Protein AF-A0A8J6U4Y0-F1 (afdb_monomer)

Foldseek 3Di:
DDDDDPDPDDDVPDPVVVVVVVVVVVVVVVVVVAPPLQPPPDPCSVVLVCLQPPDPFDKDFDDDDPAPATEIETQADVQQDQKDWDDDVGIYIYGHQRHVVHDSRSNVSNVVRRD

Solvent-accessible surface area (backbone atoms only — not comparable to full-atom values): 6985 Å² total; per-residue (Å²): 135,84,81,82,77,87,65,92,64,68,55,88,92,32,74,67,39,52,60,48,50,52,54,48,51,53,48,52,53,49,55,73,71,44,77,66,70,70,52,70,93,48,98,58,31,70,57,54,51,39,39,54,76,71,46,76,88,43,72,46,83,44,93,59,96,87,52,96,48,60,36,34,36,26,23,57,38,88,88,23,35,48,54,51,72,48,88,53,101,70,54,37,36,34,30,24,63,46,33,70,77,70,66,91,51,59,48,64,51,48,58,62,42,69,109

Mean predicted aligned error: 8.19 Å

Secondary structure (DSSP, 8-state):
-PPPP--SSPPTT-HHHHHHHHHHHHHHHHHHHSPSSTTTT-TTHHHHHHHHHT-SS-EEEE--TT-SS-EEEESS-GGG-SEEEE-SSS-EEEEESS-SSPPSSHHHHHHHHT-

pLDDT: mean 88.08, std 10.64, range [40.81, 97.75]

Sequence (115 aa):
MAKRSKRNTPKPDSNRAQRIAERRAEQEQLAAATTARTYAGLGYECDLVALREFVPSATAPLPVRDGSRPVTLATVLPGAVAALVREQEEPTGFVGMQTQPQPSDPASALAAAVQ

Radius of gyration: 23.08 Å; Cα contacts (8 Å, |Δi|>4): 136; chains: 1; bounding box: 40×27×81 Å

Structure (mmCIF, N/CA/C/O backbone):
data_AF-A0A8J6U4Y0-F1
#
_entry.id   AF-A0A8J6U4Y0-F1
#
loop_
_atom_site.group_PDB
_atom_site.id
_atom_site.type_symbol
_atom_site.label_atom_id
_atom_site.label_alt_id
_atom_site.label_comp_id
_atom_site.label_asym_id
_atom_site.label_entity_id
_atom_site.label_seq_id
_atom_site.pdbx_PDB_ins_code
_atom_site.Cartn_x
_atom_site.Cartn_y
_atom_site.Cartn_z
_atom_site.occupancy
_atom_site.B_iso_or_equiv
_atom_site.auth_seq_id
_atom_site.auth_comp_id
_atom_site.auth_asym_id
_atom_site.auth_atom_id
_atom_site.pdbx_PDB_model_num
ATOM 1 N N . MET A 1 1 ? 20.364 9.330 -59.337 1.00 40.81 1 MET A N 1
ATOM 2 C CA . MET A 1 1 ? 19.793 9.801 -58.052 1.00 40.81 1 MET A CA 1
ATOM 3 C C . MET A 1 1 ? 19.189 8.614 -57.308 1.00 40.81 1 MET A C 1
ATOM 5 O O . MET A 1 1 ? 18.315 7.956 -57.859 1.00 40.81 1 MET A O 1
ATOM 9 N N . ALA A 1 2 ? 19.690 8.266 -56.118 1.00 53.88 2 ALA A N 1
ATOM 10 C CA . ALA A 1 2 ? 19.242 7.073 -55.390 1.00 53.88 2 ALA A CA 1
ATOM 11 C C . ALA A 1 2 ? 17.894 7.315 -54.678 1.00 53.88 2 ALA A C 1
ATOM 13 O O . ALA A 1 2 ? 17.737 8.293 -53.947 1.00 53.88 2 ALA A O 1
ATOM 14 N N . LYS A 1 3 ? 16.916 6.422 -54.894 1.00 56.50 3 LYS A N 1
ATOM 15 C CA . LYS A 1 3 ? 15.569 6.489 -54.298 1.00 56.50 3 LYS A CA 1
ATOM 16 C C . LYS A 1 3 ? 15.649 6.383 -52.766 1.00 56.50 3 LYS A C 1
ATOM 18 O O . LYS A 1 3 ? 16.178 5.409 -52.233 1.00 56.50 3 LYS A O 1
ATOM 23 N N . ARG A 1 4 ? 15.090 7.368 -52.051 1.00 60.56 4 ARG A N 1
ATOM 24 C CA . ARG A 1 4 ? 14.988 7.380 -50.580 1.00 60.56 4 ARG A CA 1
ATOM 25 C C . ARG A 1 4 ? 14.132 6.191 -50.120 1.00 60.56 4 ARG A C 1
ATOM 27 O O . ARG A 1 4 ? 12.960 6.088 -50.470 1.00 60.56 4 ARG A O 1
ATOM 34 N N . SER A 1 5 ? 14.734 5.278 -49.360 1.00 65.62 5 SER A N 1
ATOM 35 C CA . SER A 1 5 ? 14.067 4.091 -48.810 1.00 65.62 5 SER A CA 1
ATOM 36 C C . SER A 1 5 ? 12.918 4.494 -47.873 1.00 65.62 5 SER A C 1
ATOM 38 O O . SER A 1 5 ? 13.157 5.167 -46.873 1.00 65.62 5 SER A O 1
ATOM 40 N N . LYS A 1 6 ? 11.694 4.028 -48.166 1.00 62.59 6 LYS A N 1
ATOM 41 C CA . LYS A 1 6 ? 10.465 4.192 -47.354 1.00 62.59 6 LYS A CA 1
ATOM 42 C C . LYS A 1 6 ? 10.398 3.263 -46.126 1.00 62.59 6 LYS A C 1
ATOM 44 O O . LYS A 1 6 ? 9.326 3.033 -45.576 1.00 62.59 6 LYS A O 1
ATOM 49 N N . ARG A 1 7 ? 11.515 2.670 -45.704 1.00 69.38 7 ARG A N 1
ATOM 50 C CA . ARG A 1 7 ? 11.533 1.748 -44.561 1.00 69.38 7 ARG A CA 1
ATOM 51 C C . ARG A 1 7 ? 11.465 2.550 -43.254 1.00 69.38 7 ARG A C 1
ATOM 53 O O . ARG A 1 7 ? 12.336 3.380 -43.012 1.00 69.38 7 ARG A O 1
ATOM 60 N N . ASN A 1 8 ? 10.447 2.301 -42.425 1.00 70.69 8 ASN A N 1
ATOM 61 C CA . ASN A 1 8 ? 10.299 2.933 -41.102 1.00 70.69 8 ASN A CA 1
ATOM 62 C C . ASN A 1 8 ? 11.243 2.325 -40.039 1.00 70.69 8 ASN A C 1
ATOM 64 O O . ASN A 1 8 ? 11.283 2.777 -38.898 1.00 70.69 8 ASN A O 1
ATOM 68 N N . THR A 1 9 ? 12.028 1.306 -40.400 1.00 76.44 9 THR A N 1
ATOM 69 C CA . THR A 1 9 ? 13.026 0.708 -39.511 1.00 76.44 9 THR A CA 1
ATOM 70 C C . THR A 1 9 ? 14.408 1.334 -39.729 1.00 76.44 9 THR A C 1
ATOM 72 O O . THR A 1 9 ? 14.786 1.610 -40.875 1.00 76.44 9 THR A O 1
ATOM 75 N N . PRO A 1 10 ? 15.174 1.595 -38.649 1.00 78.88 10 PRO A N 1
ATOM 76 C CA . PRO A 1 10 ? 16.547 2.059 -38.777 1.00 78.88 10 PRO A CA 1
ATOM 77 C C . PRO A 1 10 ? 17.384 1.021 -39.526 1.00 78.88 10 PRO A C 1
ATOM 79 O O . PRO A 1 10 ? 17.153 -0.181 -39.404 1.00 78.88 10 PRO A O 1
ATOM 82 N N . LYS A 1 11 ? 18.371 1.484 -40.298 1.00 81.25 11 LYS A N 1
ATOM 83 C CA . LYS A 1 11 ? 19.351 0.566 -40.885 1.00 81.25 11 LYS A CA 1
ATOM 84 C C . LYS A 1 11 ? 20.137 -0.114 -39.751 1.00 81.25 11 LYS A C 1
ATOM 86 O O . LYS A 1 11 ? 20.469 0.595 -38.789 1.00 81.25 11 LYS A O 1
ATOM 91 N N . PRO A 1 12 ? 20.437 -1.422 -39.866 1.00 75.44 12 PRO A N 1
ATOM 92 C CA . PRO A 1 12 ? 21.398 -2.062 -38.974 1.00 75.44 12 PRO A CA 1
ATOM 93 C C . PRO A 1 12 ? 22.702 -1.249 -39.012 1.00 75.44 12 PRO A C 1
ATOM 95 O O . PRO A 1 12 ? 23.072 -0.737 -40.069 1.00 75.44 12 PRO A O 1
ATOM 98 N N . ASP A 1 13 ? 23.276 -1.000 -37.836 1.00 78.56 13 ASP A N 1
ATOM 99 C CA . ASP A 1 13 ? 24.502 -0.208 -37.611 1.00 78.56 13 ASP A CA 1
ATOM 100 C C . ASP A 1 13 ? 24.412 1.310 -37.853 1.00 78.56 13 ASP A C 1
ATOM 102 O O . ASP A 1 13 ? 25.419 2.008 -37.941 1.00 78.56 13 ASP A O 1
ATOM 106 N N . SER A 1 14 ? 23.202 1.874 -37.923 1.00 84.94 14 SER A N 1
ATOM 107 C CA . SER A 1 14 ? 23.031 3.335 -37.923 1.00 84.94 14 SER A CA 1
ATOM 108 C C . SER A 1 14 ? 23.070 3.933 -36.509 1.00 84.94 14 SER A C 1
ATOM 110 O O . SER A 1 14 ? 22.592 3.316 -35.560 1.00 84.94 14 SER A O 1
ATOM 112 N N . ASN A 1 15 ? 23.488 5.200 -36.374 1.00 87.19 15 ASN A N 1
ATOM 113 C CA . ASN A 1 15 ? 23.418 5.953 -35.104 1.00 87.19 15 ASN A CA 1
ATOM 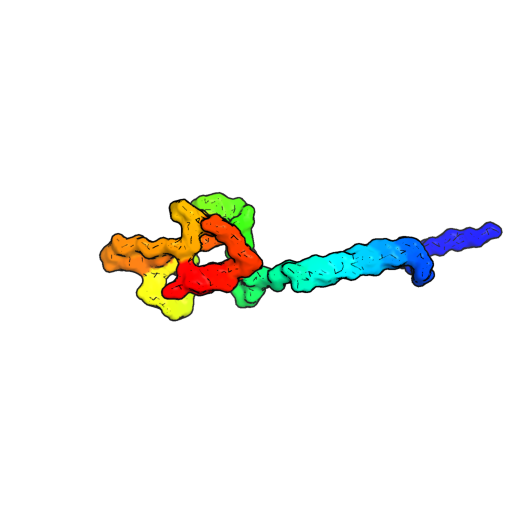114 C C . ASN A 1 15 ? 22.013 5.928 -34.469 1.00 87.19 15 ASN A C 1
ATOM 116 O O . ASN A 1 15 ? 21.859 5.978 -33.252 1.00 87.19 15 ASN A O 1
ATOM 120 N N . ARG A 1 16 ? 20.956 5.842 -35.291 1.00 84.38 16 ARG A N 1
ATOM 121 C CA . ARG A 1 16 ? 19.575 5.699 -34.806 1.00 84.38 16 ARG A CA 1
ATOM 122 C C . ARG A 1 16 ? 19.329 4.326 -34.173 1.00 84.38 16 ARG A C 1
ATOM 124 O O . ARG A 1 16 ? 18.589 4.269 -33.199 1.00 84.38 16 ARG A O 1
ATOM 131 N N . ALA A 1 17 ? 19.905 3.253 -34.715 1.00 88.38 17 ALA A N 1
ATOM 132 C CA . ALA A 1 17 ? 19.812 1.916 -34.132 1.00 88.38 17 ALA A CA 1
ATOM 133 C C . ALA A 1 17 ? 20.551 1.849 -32.786 1.00 88.38 17 ALA A C 1
ATOM 135 O O . ALA A 1 17 ? 19.974 1.371 -31.815 1.00 88.38 17 ALA A O 1
ATOM 136 N N . GLN A 1 18 ? 21.755 2.426 -32.710 1.00 88.31 18 GLN A N 1
ATOM 137 C CA . GLN A 1 18 ? 22.545 2.506 -31.472 1.00 88.31 18 GLN A CA 1
ATOM 138 C C . GLN A 1 18 ? 21.785 3.246 -30.361 1.00 88.31 18 GLN A C 1
ATOM 140 O O . GLN A 1 18 ? 21.528 2.671 -29.312 1.00 88.31 18 GLN A O 1
ATOM 145 N N . ARG A 1 19 ? 21.257 4.446 -30.639 1.00 88.94 19 ARG A N 1
ATOM 146 C CA . ARG A 1 19 ? 20.452 5.225 -29.671 1.00 88.94 19 ARG A CA 1
ATOM 147 C C . ARG A 1 19 ? 19.135 4.570 -29.242 1.00 88.94 19 ARG A C 1
ATOM 149 O O . ARG A 1 19 ? 18.503 5.013 -28.283 1.00 88.94 19 ARG A O 1
ATOM 156 N N . ILE A 1 20 ? 18.615 3.622 -30.022 1.00 88.75 20 ILE A N 1
ATOM 157 C CA . ILE A 1 20 ? 17.430 2.840 -29.640 1.00 88.75 20 ILE A CA 1
ATOM 158 C C . ILE A 1 20 ? 17.855 1.676 -28.744 1.00 88.75 20 ILE A C 1
ATOM 160 O O . ILE A 1 20 ? 17.170 1.411 -27.763 1.00 88.75 20 ILE A O 1
ATOM 164 N N . ALA A 1 21 ? 18.974 1.019 -29.058 1.00 89.44 21 ALA A N 1
ATOM 165 C CA . ALA A 1 21 ? 19.537 -0.045 -28.236 1.00 89.44 21 ALA A CA 1
ATOM 166 C C . ALA A 1 21 ? 19.973 0.471 -26.858 1.00 89.44 21 ALA A C 1
ATOM 168 O O . ALA A 1 21 ? 19.618 -0.142 -25.861 1.00 89.44 21 ALA A O 1
ATOM 169 N N . GLU A 1 22 ? 20.640 1.627 -26.795 1.00 93.12 22 GLU A N 1
ATOM 170 C CA . GLU A 1 22 ? 21.016 2.296 -25.539 1.00 93.12 22 GLU A CA 1
ATOM 171 C C . GLU A 1 22 ? 19.786 2.600 -24.680 1.00 93.12 22 GLU A C 1
ATOM 173 O O . GLU A 1 22 ? 19.704 2.132 -23.552 1.00 93.12 22 GLU A O 1
ATOM 178 N N . ARG A 1 23 ? 18.765 3.269 -25.238 1.00 92.31 23 ARG A N 1
ATOM 179 C CA . ARG A 1 23 ? 17.510 3.531 -24.508 1.00 92.31 23 ARG A CA 1
ATOM 180 C C . ARG A 1 23 ? 16.807 2.262 -24.045 1.00 92.31 23 ARG A C 1
ATOM 182 O O . ARG A 1 23 ? 16.189 2.260 -22.988 1.00 92.31 23 ARG A O 1
ATOM 189 N N . ARG A 1 24 ? 16.847 1.196 -24.845 1.00 89.69 24 ARG A N 1
ATOM 190 C CA . ARG A 1 24 ? 16.256 -0.087 -24.464 1.00 89.69 24 ARG A CA 1
ATOM 191 C C . ARG A 1 24 ? 17.042 -0.733 -23.324 1.00 89.69 24 ARG A C 1
ATOM 193 O O . ARG A 1 24 ? 16.421 -1.216 -22.390 1.00 89.69 24 ARG A O 1
ATOM 200 N N . ALA A 1 25 ? 18.372 -0.695 -23.374 1.00 90.25 25 ALA A N 1
ATOM 201 C CA . ALA A 1 25 ? 19.231 -1.194 -22.307 1.00 90.25 25 ALA A CA 1
ATOM 202 C C . ALA A 1 25 ? 19.041 -0.392 -21.010 1.00 90.25 25 ALA A C 1
ATOM 204 O O . ALA A 1 25 ? 18.920 -0.987 -19.947 1.00 90.25 25 ALA A O 1
ATOM 205 N N . GLU A 1 26 ? 18.929 0.936 -21.093 1.00 89.19 26 GLU A N 1
ATOM 206 C CA . GLU A 1 26 ? 18.568 1.794 -19.956 1.00 89.19 26 GLU A CA 1
ATOM 207 C C . GLU A 1 26 ? 17.192 1.419 -19.389 1.00 89.19 26 GLU A C 1
ATOM 209 O O . GLU A 1 26 ? 17.046 1.265 -18.180 1.00 89.19 26 GLU A O 1
ATOM 214 N N . GLN A 1 27 ? 16.184 1.207 -20.243 1.00 85.94 27 GLN A N 1
ATOM 215 C CA . GLN A 1 27 ? 14.858 0.755 -19.806 1.00 85.94 27 GLN A CA 1
ATOM 216 C C . GLN A 1 27 ? 14.889 -0.631 -19.154 1.00 85.94 27 GLN A C 1
ATOM 218 O O . GLN A 1 27 ? 14.218 -0.834 -18.148 1.00 85.94 27 GLN A O 1
ATOM 223 N N . GLU A 1 28 ? 15.656 -1.576 -19.697 1.00 85.00 28 GLU A N 1
ATOM 224 C CA . GLU A 1 28 ? 15.812 -2.923 -19.138 1.00 85.00 28 GLU A CA 1
ATOM 225 C C . GLU A 1 28 ? 16.544 -2.883 -17.787 1.00 85.00 28 GLU A C 1
ATOM 227 O O . GLU A 1 28 ? 16.123 -3.553 -16.845 1.00 85.00 28 GLU A O 1
ATOM 232 N N . GLN A 1 29 ? 17.571 -2.037 -17.645 1.00 82.44 29 GLN A N 1
ATOM 233 C CA . GLN A 1 29 ? 18.256 -1.803 -16.369 1.00 82.44 29 GLN A CA 1
ATOM 234 C C . GLN A 1 29 ? 17.323 -1.175 -15.327 1.00 82.44 29 GLN A C 1
ATOM 236 O O . GLN A 1 29 ? 17.284 -1.630 -14.185 1.00 82.44 29 GLN A O 1
ATOM 241 N N . LEU A 1 30 ? 16.530 -0.172 -15.714 1.00 78.62 30 LEU A N 1
ATOM 242 C CA . LEU A 1 30 ? 15.540 0.450 -14.831 1.00 78.62 30 LEU A CA 1
ATOM 243 C C . LEU A 1 30 ? 14.438 -0.537 -14.432 1.00 78.62 30 LEU A C 1
ATOM 245 O O . LEU A 1 30 ? 14.065 -0.592 -13.264 1.00 78.62 30 LEU A O 1
ATOM 249 N N . ALA A 1 31 ? 13.945 -1.350 -15.367 1.00 75.06 31 ALA A N 1
ATOM 250 C CA . ALA A 1 31 ? 12.942 -2.372 -15.083 1.00 75.06 31 ALA A CA 1
ATOM 251 C C . ALA A 1 31 ? 13.471 -3.448 -14.122 1.00 75.06 31 ALA A C 1
ATOM 253 O O . ALA A 1 31 ? 12.730 -3.892 -13.254 1.00 75.06 31 ALA A O 1
ATOM 254 N N . ALA A 1 32 ? 14.747 -3.827 -14.234 1.00 72.62 32 ALA A N 1
ATOM 255 C CA . ALA A 1 32 ? 15.389 -4.749 -13.298 1.00 72.62 32 ALA A CA 1
ATOM 256 C C . ALA A 1 32 ? 15.606 -4.134 -11.901 1.00 72.62 32 ALA A C 1
ATOM 258 O O . ALA A 1 32 ? 15.638 -4.865 -10.913 1.00 72.62 32 ALA A O 1
ATOM 259 N N . ALA A 1 33 ? 15.753 -2.808 -11.813 1.00 68.94 33 ALA A N 1
ATOM 260 C CA . ALA A 1 33 ? 15.926 -2.082 -10.554 1.00 68.94 33 ALA A CA 1
ATOM 261 C C . ALA A 1 33 ? 14.601 -1.686 -9.873 1.00 68.94 33 ALA A C 1
ATOM 263 O O . ALA A 1 33 ? 14.596 -1.366 -8.685 1.00 68.94 33 ALA A O 1
ATOM 264 N N . THR A 1 34 ? 13.485 -1.680 -10.606 1.00 63.75 34 THR A N 1
ATOM 265 C CA . THR A 1 34 ? 12.167 -1.319 -10.071 1.00 63.75 34 THR A CA 1
ATOM 266 C C . THR A 1 34 ? 11.480 -2.576 -9.544 1.00 63.75 34 THR A C 1
ATOM 268 O O . THR A 1 34 ? 11.429 -3.586 -10.243 1.00 63.75 34 THR A O 1
ATOM 271 N N . THR A 1 35 ? 10.931 -2.528 -8.326 1.00 62.53 35 THR A N 1
ATOM 272 C CA . THR A 1 35 ? 10.120 -3.621 -7.769 1.00 62.53 35 THR A CA 1
ATOM 273 C C . THR A 1 35 ? 9.068 -4.048 -8.793 1.00 62.53 35 THR A C 1
ATOM 275 O O . THR A 1 35 ? 8.397 -3.199 -9.390 1.00 62.53 35 THR A O 1
ATOM 278 N N . ALA A 1 36 ? 8.943 -5.362 -9.013 1.00 72.69 36 ALA A N 1
ATOM 279 C CA . ALA A 1 36 ? 7.898 -5.941 -9.851 1.00 72.69 36 ALA A CA 1
ATOM 280 C C . ALA A 1 36 ? 6.527 -5.345 -9.489 1.00 72.69 36 ALA A C 1
ATOM 282 O O . ALA A 1 36 ? 6.332 -4.884 -8.365 1.00 72.69 36 ALA A O 1
ATOM 283 N N . ARG A 1 37 ? 5.587 -5.354 -10.445 1.00 85.94 37 ARG A N 1
ATOM 284 C CA . ARG A 1 37 ? 4.207 -4.858 -10.293 1.00 85.94 37 ARG A CA 1
ATOM 285 C C . ARG A 1 37 ? 3.690 -5.103 -8.863 1.00 85.94 37 ARG A C 1
ATOM 287 O O . ARG A 1 37 ? 3.425 -6.242 -8.497 1.00 85.94 37 ARG A O 1
ATOM 294 N N . THR A 1 38 ? 3.619 -4.035 -8.061 1.00 86.94 38 THR A N 1
ATOM 295 C CA . THR A 1 38 ? 3.703 -4.107 -6.588 1.00 86.94 38 THR A CA 1
ATOM 296 C C . THR A 1 38 ? 2.684 -5.051 -5.965 1.00 86.94 38 THR A C 1
ATOM 298 O O . THR A 1 38 ? 3.037 -5.873 -5.132 1.00 86.94 38 THR A O 1
ATOM 301 N N . TYR A 1 39 ? 1.429 -4.976 -6.406 1.00 91.69 39 TYR A N 1
ATOM 302 C CA . TYR A 1 39 ? 0.327 -5.788 -5.882 1.00 91.69 39 TYR A CA 1
ATOM 303 C C . TYR A 1 39 ? -0.083 -6.918 -6.838 1.00 91.69 39 TYR A C 1
ATOM 305 O O . TYR A 1 39 ? -1.237 -7.349 -6.833 1.00 91.69 39 TYR A O 1
ATOM 313 N N . ALA A 1 40 ? 0.841 -7.385 -7.685 1.00 91.06 40 ALA A N 1
ATOM 314 C CA . ALA A 1 40 ? 0.555 -8.417 -8.673 1.00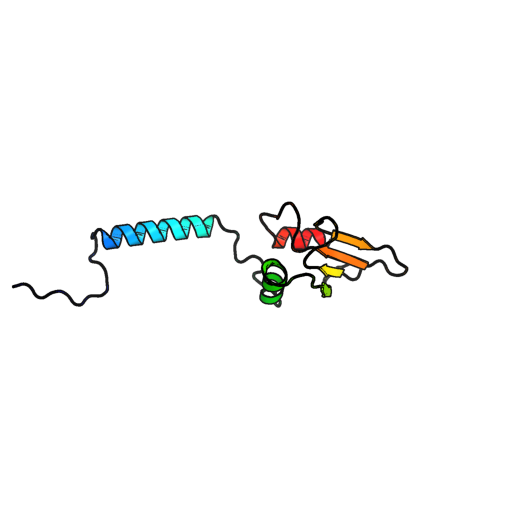 91.06 40 ALA A CA 1
ATOM 315 C C . ALA A 1 40 ? -0.043 -9.676 -8.030 1.00 91.06 40 ALA A C 1
ATOM 317 O O . ALA A 1 40 ? 0.469 -10.206 -7.047 1.00 91.06 40 ALA A O 1
ATOM 318 N N . GLY A 1 41 ? -1.122 -10.179 -8.632 1.00 90.44 41 GLY A N 1
ATOM 319 C CA . GLY A 1 41 ? -1.816 -11.384 -8.171 1.00 90.44 41 GLY A CA 1
ATOM 320 C C . GLY A 1 41 ? -2.940 -11.127 -7.163 1.00 90.44 41 GLY A C 1
ATOM 321 O O . GLY A 1 41 ? -3.683 -12.058 -6.857 1.00 90.44 41 GLY A O 1
ATOM 322 N N . LEU A 1 42 ? -3.126 -9.888 -6.690 1.00 90.25 42 LEU A N 1
ATOM 323 C CA . LEU A 1 42 ? -4.287 -9.510 -5.881 1.00 90.25 42 LEU A CA 1
ATOM 324 C C . LEU A 1 42 ? -5.468 -9.108 -6.775 1.00 90.25 42 LEU A C 1
ATOM 326 O O . LEU A 1 42 ? -5.324 -8.313 -7.700 1.00 90.25 42 LEU A O 1
ATOM 330 N N . GLY A 1 43 ? -6.666 -9.620 -6.473 1.00 92.12 43 GLY A N 1
ATOM 331 C CA . GLY A 1 43 ? -7.887 -9.302 -7.233 1.00 92.12 43 GLY A CA 1
ATOM 332 C C . GLY A 1 43 ? -8.312 -7.828 -7.157 1.00 92.12 43 GLY A C 1
ATOM 333 O O . GLY A 1 43 ? -9.012 -7.350 -8.042 1.00 92.12 43 GLY A O 1
ATOM 334 N N . TYR A 1 44 ? -7.851 -7.112 -6.130 1.00 91.69 44 TYR A N 1
ATOM 335 C CA . TYR A 1 44 ? -8.104 -5.691 -5.850 1.00 91.69 44 TYR A CA 1
ATOM 336 C C . TYR A 1 44 ? -6.843 -4.831 -6.048 1.00 91.69 44 TYR A C 1
ATOM 338 O O . TYR A 1 44 ? -6.667 -3.785 -5.427 1.00 91.69 44 TYR A O 1
ATOM 346 N N . GLU A 1 45 ? -5.927 -5.274 -6.912 1.00 94.19 45 GLU A N 1
ATOM 347 C CA . GLU A 1 45 ? -4.678 -4.566 -7.197 1.00 94.19 45 GLU A CA 1
ATOM 348 C C . GLU A 1 45 ? -4.901 -3.097 -7.604 1.00 94.19 45 GLU A C 1
ATOM 350 O O . GLU A 1 45 ? -4.248 -2.208 -7.058 1.00 94.19 45 GLU A O 1
ATOM 355 N N . CYS A 1 46 ? -5.811 -2.827 -8.547 1.00 95.00 46 CYS A N 1
ATOM 356 C CA . CYS A 1 46 ? -6.053 -1.465 -9.034 1.00 95.00 46 CYS A CA 1
ATOM 357 C C . CYS A 1 46 ? -6.534 -0.534 -7.916 1.00 95.00 46 CYS A C 1
ATOM 359 O O . CYS A 1 46 ? -6.120 0.623 -7.870 1.00 95.00 46 CYS A O 1
ATOM 361 N N . ASP A 1 47 ? -7.356 -1.049 -7.000 1.00 95.00 47 ASP A N 1
ATOM 362 C CA . ASP A 1 47 ? -7.861 -0.283 -5.864 1.00 95.00 47 ASP A CA 1
ATOM 363 C C . ASP A 1 47 ? -6.734 0.041 -4.881 1.00 95.00 47 ASP A C 1
ATOM 365 O O . ASP A 1 47 ? -6.631 1.175 -4.425 1.00 95.00 47 ASP A O 1
ATOM 369 N N . LEU A 1 48 ? -5.827 -0.905 -4.610 1.00 94.44 48 LEU A N 1
ATOM 370 C CA . LEU A 1 48 ? -4.653 -0.658 -3.763 1.00 94.44 48 LEU A CA 1
ATOM 371 C C . LEU A 1 48 ? -3.696 0.368 -4.378 1.00 94.44 48 LEU A C 1
ATOM 373 O O . LEU A 1 48 ? -3.156 1.214 -3.665 1.00 94.44 48 LEU A O 1
ATOM 377 N N . VAL A 1 49 ? -3.499 0.328 -5.699 1.00 94.62 49 VAL A N 1
ATOM 378 C CA . VAL A 1 49 ? -2.745 1.373 -6.407 1.00 94.62 49 VAL A CA 1
ATOM 379 C C . VAL A 1 49 ? -3.462 2.718 -6.277 1.00 94.62 49 VAL A C 1
ATOM 381 O O . VAL A 1 49 ? -2.828 3.716 -5.943 1.00 94.62 49 VAL A O 1
ATOM 384 N N . ALA A 1 50 ? -4.781 2.758 -6.472 1.00 95.06 50 ALA A N 1
ATOM 385 C CA . ALA A 1 50 ? -5.546 3.995 -6.370 1.00 95.06 50 ALA A CA 1
ATOM 386 C C . ALA A 1 50 ? -5.492 4.605 -4.961 1.00 95.06 50 ALA A C 1
ATOM 388 O O . ALA A 1 50 ? -5.205 5.795 -4.815 1.00 95.06 50 ALA A O 1
ATOM 389 N N . LEU A 1 51 ? -5.707 3.786 -3.931 1.00 95.19 51 LEU A N 1
ATOM 390 C CA . LEU A 1 51 ? -5.647 4.181 -2.524 1.00 95.19 51 LEU A CA 1
ATOM 391 C C . LEU A 1 51 ? -4.256 4.691 -2.122 1.00 95.19 51 LEU A C 1
ATOM 393 O O . LEU A 1 51 ? -4.150 5.636 -1.341 1.00 95.19 51 LEU A O 1
ATOM 397 N N . ARG A 1 52 ? -3.182 4.120 -2.679 1.00 93.31 52 ARG A N 1
ATOM 398 C CA . ARG A 1 52 ? -1.814 4.580 -2.411 1.00 93.31 52 ARG A CA 1
ATOM 399 C C . ARG A 1 52 ? -1.488 5.906 -3.097 1.00 93.31 52 ARG A C 1
ATOM 401 O O . ARG A 1 52 ? -0.915 6.769 -2.442 1.00 93.31 52 ARG A O 1
ATOM 408 N N . GLU A 1 53 ? -1.820 6.054 -4.380 1.00 93.25 53 GLU A N 1
ATOM 409 C CA . GLU A 1 53 ? -1.291 7.146 -5.217 1.00 93.25 53 GLU A CA 1
ATOM 410 C C . GLU A 1 53 ? -2.221 8.352 -5.357 1.00 93.25 53 GLU A C 1
ATOM 412 O O . GLU A 1 53 ? -1.755 9.483 -5.485 1.00 93.25 53 GLU A O 1
ATOM 417 N N . PHE A 1 54 ? -3.535 8.125 -5.395 1.00 94.25 54 PHE A N 1
ATOM 418 C CA . PHE A 1 54 ? -4.479 9.136 -5.881 1.00 94.25 54 PHE A CA 1
ATOM 419 C C . PHE A 1 54 ? -5.538 9.518 -4.861 1.00 94.25 54 PHE A C 1
ATOM 421 O O . PHE A 1 54 ? -6.000 10.657 -4.875 1.00 94.25 54 PHE A O 1
ATOM 428 N N . VAL A 1 55 ? -5.960 8.583 -4.010 1.00 95.50 55 VAL A N 1
ATOM 429 C CA . VAL A 1 55 ? -7.113 8.805 -3.138 1.00 95.50 55 VAL A CA 1
ATOM 430 C C . VAL A 1 55 ? -6.675 9.455 -1.820 1.00 95.5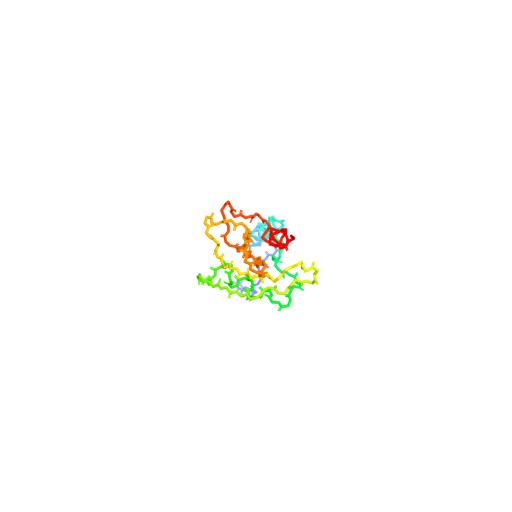0 55 VAL A C 1
ATOM 432 O O . VAL A 1 55 ? -5.946 8.841 -1.038 1.00 95.50 55 VAL A O 1
ATOM 435 N N . PRO A 1 56 ? -7.136 10.680 -1.514 1.00 93.06 56 PRO A N 1
ATOM 436 C CA . PRO A 1 56 ? -6.887 11.295 -0.221 1.00 93.06 56 PRO A CA 1
ATOM 437 C C . PRO A 1 56 ? -7.879 10.777 0.828 1.00 93.06 56 PRO A C 1
ATOM 439 O O . PRO A 1 56 ? -9.058 10.587 0.539 1.00 93.06 56 PRO A O 1
ATOM 442 N N . SER A 1 57 ? -7.405 10.609 2.065 1.00 93.81 57 SER A N 1
ATOM 443 C CA . SER A 1 57 ? -8.242 10.398 3.260 1.00 93.81 57 SER A CA 1
ATOM 444 C C . SER A 1 57 ? -9.312 9.300 3.148 1.00 93.81 57 SER A C 1
ATOM 446 O O . SER A 1 57 ? -10.412 9.461 3.676 1.00 93.81 57 SER A O 1
ATOM 448 N N . ALA A 1 58 ? -9.017 8.191 2.468 1.00 96.94 58 ALA A N 1
ATOM 449 C CA . ALA A 1 58 ? -9.961 7.087 2.336 1.00 96.94 58 ALA A CA 1
ATOM 450 C C . ALA A 1 58 ? -9.680 5.970 3.336 1.00 96.94 58 ALA A C 1
ATOM 452 O O . ALA A 1 58 ? -8.544 5.749 3.766 1.00 96.94 58 ALA A O 1
ATOM 453 N N . THR A 1 59 ? -10.742 5.242 3.659 1.00 96.94 59 THR A N 1
ATOM 454 C CA . THR A 1 59 ? -10.684 3.990 4.399 1.00 96.94 59 THR A CA 1
ATOM 455 C C . THR A 1 59 ? -11.486 2.918 3.675 1.00 96.94 59 THR A C 1
ATOM 457 O O . THR A 1 59 ? -12.449 3.216 2.967 1.00 96.94 59 THR A O 1
ATOM 460 N N . ALA A 1 60 ? -11.080 1.664 3.836 1.00 96.19 60 ALA A N 1
ATOM 461 C CA . ALA A 1 60 ? -11.769 0.515 3.269 1.00 96.19 60 ALA A CA 1
ATOM 462 C C . ALA A 1 60 ? -11.621 -0.702 4.194 1.00 96.19 60 ALA A C 1
ATOM 464 O O . ALA A 1 60 ? -10.560 -0.877 4.799 1.00 96.19 60 ALA A O 1
ATOM 465 N N . PRO A 1 61 ? -12.642 -1.567 4.312 1.00 95.31 61 PRO A N 1
ATOM 466 C CA . PRO A 1 61 ? -12.474 -2.846 4.990 1.00 95.31 61 PRO A CA 1
ATOM 467 C C . PRO A 1 61 ? -11.438 -3.688 4.235 1.00 95.31 61 PRO A C 1
ATOM 469 O O . PRO A 1 61 ? -11.524 -3.835 3.015 1.00 95.31 61 PRO A O 1
ATOM 472 N N . LEU A 1 62 ? -10.462 -4.241 4.956 1.00 94.25 62 LEU A N 1
ATOM 473 C CA . LEU A 1 62 ? -9.418 -5.081 4.380 1.00 94.25 62 LEU A CA 1
ATOM 474 C C . LEU A 1 62 ? -9.649 -6.535 4.803 1.00 94.25 62 LEU A C 1
ATOM 476 O O . LEU A 1 62 ? -9.409 -6.873 5.962 1.00 94.25 62 LEU A O 1
ATOM 480 N N . PRO A 1 63 ? -10.117 -7.4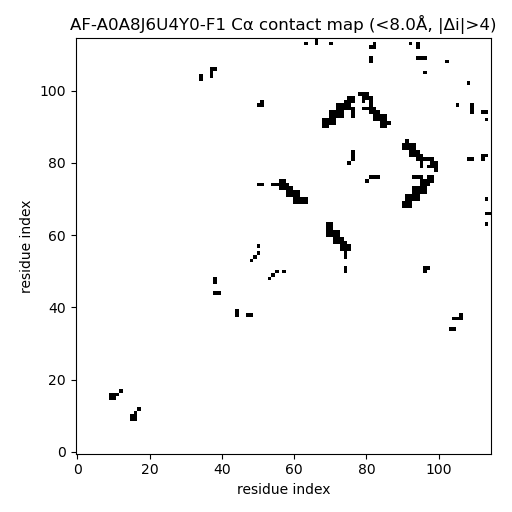12 3.899 1.00 90.69 63 PRO A N 1
ATOM 481 C CA . PRO A 1 63 ? -10.288 -8.820 4.225 1.00 90.69 63 PRO A CA 1
ATOM 482 C C . PRO A 1 63 ? -8.923 -9.493 4.408 1.00 90.69 63 PRO A C 1
ATOM 484 O O . PRO A 1 63 ? -8.099 -9.525 3.493 1.00 90.69 63 PRO A O 1
ATOM 487 N N . VAL A 1 64 ? -8.707 -10.066 5.591 1.00 90.69 64 VAL A N 1
ATOM 488 C CA . VAL A 1 64 ? -7.498 -10.816 5.957 1.00 90.69 64 VAL A CA 1
ATOM 489 C C . VAL A 1 64 ? -7.900 -12.261 6.206 1.00 90.69 64 VAL A C 1
ATOM 491 O O . VAL A 1 64 ? -8.880 -12.510 6.901 1.00 90.69 64 VAL A O 1
ATOM 494 N N . ARG A 1 65 ? -7.173 -13.219 5.622 1.00 86.56 65 ARG A N 1
ATOM 495 C CA . ARG A 1 65 ? -7.539 -14.644 5.707 1.00 86.56 65 ARG A CA 1
ATOM 496 C C . ARG A 1 65 ? -7.438 -15.196 7.130 1.00 86.56 65 ARG A C 1
ATOM 498 O O . ARG A 1 65 ? -8.378 -15.830 7.585 1.00 86.56 65 ARG A O 1
ATOM 505 N N . ASP A 1 66 ? -6.339 -14.895 7.817 1.00 83.25 66 ASP A N 1
ATOM 506 C CA . ASP A 1 66 ? -6.006 -15.453 9.136 1.00 83.25 66 ASP A CA 1
ATOM 507 C C . ASP A 1 66 ? -5.931 -14.357 10.220 1.00 83.25 66 ASP A C 1
ATOM 509 O O . ASP A 1 66 ? -5.121 -14.414 11.142 1.00 83.25 66 ASP A O 1
ATOM 513 N N . GLY A 1 67 ? -6.745 -13.305 10.080 1.00 81.19 67 GLY A N 1
ATOM 514 C CA . GLY A 1 67 ? -6.728 -12.156 10.986 1.00 81.19 67 GLY A CA 1
ATOM 515 C C . GLY A 1 67 ? -7.347 -12.467 12.352 1.00 81.19 67 GLY A C 1
ATOM 516 O O . GLY A 1 67 ? -8.434 -13.033 12.436 1.00 81.19 67 GLY A O 1
ATOM 517 N N . SER A 1 68 ? -6.691 -12.030 13.430 1.00 84.88 68 SER A N 1
ATOM 518 C CA . SER A 1 68 ? -7.224 -12.126 14.804 1.00 84.88 68 SER A CA 1
ATOM 519 C C . SER A 1 68 ? -8.327 -11.106 15.114 1.00 84.88 68 SER A C 1
ATOM 521 O O . SER A 1 68 ? -8.999 -11.216 16.137 1.00 84.88 68 SER A O 1
ATOM 523 N N . ARG A 1 69 ? -8.486 -10.092 14.256 1.00 90.25 69 ARG A N 1
ATOM 524 C CA . ARG A 1 69 ? -9.390 -8.953 14.433 1.00 90.25 69 ARG A CA 1
ATOM 525 C C . ARG A 1 69 ? -9.789 -8.361 13.077 1.00 90.25 69 ARG A C 1
ATOM 527 O O . ARG A 1 69 ? -9.045 -8.550 12.109 1.00 90.25 69 ARG A O 1
ATOM 534 N N . PRO A 1 70 ? -10.901 -7.613 12.982 1.00 94.00 70 PRO A N 1
ATOM 535 C CA . PRO A 1 70 ? -11.214 -6.854 11.777 1.00 94.00 70 PRO A CA 1
ATOM 536 C C . PRO A 1 70 ? -10.131 -5.805 11.496 1.00 94.00 70 PRO A C 1
ATOM 538 O O . PRO A 1 70 ? -9.650 -5.122 12.407 1.00 94.00 70 PRO A O 1
ATOM 541 N N . VAL A 1 71 ? -9.762 -5.666 10.220 1.00 96.12 71 VAL A N 1
ATOM 542 C CA . VAL A 1 71 ? -8.754 -4.705 9.760 1.00 96.12 71 VAL A CA 1
ATOM 543 C C . VAL A 1 71 ? -9.381 -3.709 8.793 1.00 96.12 71 VAL A C 1
ATOM 545 O O . VAL A 1 71 ? -10.039 -4.078 7.821 1.00 96.12 71 VAL A O 1
ATOM 548 N N . THR A 1 72 ? -9.155 -2.425 9.056 1.00 96.81 72 THR A N 1
ATOM 549 C CA . THR A 1 72 ? -9.508 -1.327 8.154 1.00 96.81 72 THR A CA 1
ATOM 550 C C . THR A 1 72 ? -8.241 -0.756 7.534 1.00 96.81 72 THR A C 1
ATOM 552 O O . THR A 1 72 ? -7.348 -0.279 8.230 1.00 96.81 72 THR A O 1
ATOM 555 N N . LEU A 1 73 ? -8.159 -0.767 6.211 1.00 97.31 73 LEU A N 1
ATOM 556 C CA . LEU A 1 73 ? -7.135 -0.034 5.484 1.00 97.31 73 LEU A CA 1
ATOM 557 C C . LEU A 1 73 ? -7.471 1.457 5.501 1.00 97.31 73 LEU A C 1
ATOM 559 O O . LEU A 1 73 ? -8.622 1.839 5.302 1.00 97.31 73 LEU A O 1
ATOM 563 N N . ALA A 1 74 ? -6.464 2.292 5.715 1.00 97.75 74 ALA A N 1
ATOM 564 C CA . ALA A 1 74 ? -6.517 3.737 5.585 1.00 97.75 74 ALA A CA 1
ATOM 565 C C . ALA A 1 74 ? -5.405 4.210 4.643 1.00 97.75 74 ALA A C 1
ATOM 567 O O . ALA A 1 74 ? -4.299 3.664 4.641 1.00 97.75 74 ALA A O 1
ATOM 568 N N . THR A 1 75 ? -5.668 5.248 3.851 1.00 97.25 75 THR A N 1
ATOM 569 C CA . THR A 1 75 ? -4.625 5.812 2.983 1.00 97.25 75 THR A CA 1
ATOM 570 C C . THR A 1 75 ? -3.491 6.407 3.816 1.00 97.25 75 THR A C 1
ATOM 572 O O . THR A 1 75 ? -2.332 6.112 3.547 1.00 97.25 75 THR A O 1
ATOM 575 N N . VAL A 1 76 ? -3.811 7.124 4.899 1.00 96.56 76 VAL A N 1
ATOM 576 C CA . VAL A 1 76 ? -2.857 7.654 5.889 1.00 96.56 76 VAL A CA 1
ATOM 577 C C . VAL A 1 76 ? -3.389 7.402 7.301 1.00 96.56 76 VAL A C 1
ATOM 579 O O . VAL A 1 76 ? -4.560 7.654 7.581 1.00 96.56 76 VAL A O 1
ATOM 582 N N . LEU A 1 77 ? -2.516 6.962 8.209 1.00 96.88 77 LEU A N 1
ATOM 583 C CA . LEU A 1 77 ? -2.790 6.926 9.649 1.00 96.88 77 LEU A CA 1
ATOM 584 C C . LEU A 1 77 ? -2.173 8.139 10.364 1.00 96.88 77 LEU A C 1
ATOM 586 O O . LEU A 1 77 ? -1.208 8.720 9.858 1.00 96.88 77 LEU A O 1
ATOM 590 N N . PRO A 1 78 ? -2.675 8.526 11.555 1.00 95.25 78 PRO A N 1
ATOM 591 C CA . PRO A 1 78 ? -2.028 9.541 12.382 1.00 95.25 78 PRO A CA 1
ATOM 592 C C . PRO A 1 78 ? -0.534 9.248 12.573 1.00 95.25 78 PRO A C 1
ATOM 594 O O . PRO A 1 78 ? -0.154 8.135 12.928 1.00 95.25 78 PRO A O 1
ATOM 597 N N . GLY A 1 79 ? 0.316 10.242 12.307 1.00 95.81 79 GLY A N 1
ATOM 598 C CA . GLY A 1 79 ? 1.773 10.083 12.368 1.00 95.81 79 GLY A CA 1
ATOM 599 C C . GLY A 1 79 ? 2.394 9.318 11.193 1.00 95.81 79 GLY A C 1
ATOM 600 O O . GLY A 1 79 ? 3.579 9.014 11.257 1.00 95.81 79 GLY A O 1
ATOM 601 N N . ALA A 1 80 ? 1.626 9.011 10.138 1.00 95.69 80 ALA A N 1
ATOM 602 C CA . ALA A 1 80 ? 2.071 8.229 8.979 1.00 95.69 80 ALA A CA 1
ATOM 603 C C . ALA A 1 80 ? 2.696 6.873 9.372 1.00 95.69 80 ALA A C 1
ATOM 605 O O . ALA A 1 80 ? 3.672 6.416 8.773 1.00 95.69 80 ALA A O 1
ATOM 606 N N . VAL A 1 81 ? 2.135 6.241 10.407 1.00 97.25 81 VAL A N 1
ATOM 607 C CA . VAL A 1 81 ? 2.547 4.916 10.887 1.00 97.25 81 VAL A CA 1
ATOM 608 C C . VAL A 1 81 ? 1.959 3.802 10.017 1.00 97.25 81 VAL A C 1
ATOM 610 O O . VAL A 1 81 ? 0.943 3.993 9.350 1.00 97.25 81 VAL A O 1
ATOM 613 N N . ALA A 1 82 ? 2.585 2.625 10.042 1.00 97.19 82 ALA A N 1
ATOM 614 C CA . ALA A 1 82 ? 2.155 1.476 9.242 1.00 97.19 82 ALA A CA 1
ATOM 615 C C . ALA A 1 82 ? 0.886 0.802 9.780 1.00 97.19 82 ALA A C 1
ATOM 617 O O . ALA A 1 82 ? 0.045 0.362 9.001 1.00 97.19 82 ALA A O 1
ATOM 618 N N . ALA A 1 83 ? 0.730 0.746 11.102 1.00 96.75 83 ALA A N 1
ATOM 619 C CA . ALA A 1 83 ? -0.419 0.131 11.744 1.00 96.75 83 ALA A CA 1
ATOM 620 C C . ALA A 1 83 ? -0.734 0.808 13.076 1.00 96.75 83 ALA A C 1
ATOM 622 O O . ALA A 1 83 ? 0.147 1.359 13.741 1.00 96.75 83 ALA A O 1
ATOM 623 N N . LEU A 1 84 ? -2.000 0.741 13.472 1.00 95.75 84 LEU A N 1
ATOM 624 C CA . LEU A 1 84 ? -2.443 1.043 14.824 1.00 95.75 84 LEU A CA 1
ATOM 625 C C . LEU A 1 84 ? -3.595 0.117 15.197 1.00 95.75 84 LEU A C 1
ATOM 627 O O . LEU A 1 84 ? -4.391 -0.285 14.350 1.00 95.75 84 LEU A O 1
ATOM 631 N N . VAL A 1 85 ? -3.710 -0.187 16.481 1.00 95.19 85 VAL A N 1
ATOM 632 C CA . VAL A 1 85 ? -4.860 -0.897 17.035 1.00 95.19 85 VAL A CA 1
ATOM 633 C C . VAL A 1 85 ? -5.619 0.075 17.914 1.00 95.19 85 VAL A C 1
ATOM 635 O O . VAL A 1 85 ? -5.024 0.787 18.725 1.00 95.19 85 VAL A O 1
ATOM 638 N N . ARG A 1 86 ? -6.940 0.106 17.754 1.00 94.00 86 ARG A N 1
ATOM 639 C CA . ARG A 1 86 ? -7.812 0.804 18.690 1.00 94.00 86 ARG A CA 1
ATOM 640 C C . ARG A 1 86 ? -8.426 -0.215 19.640 1.00 94.00 86 ARG A C 1
ATOM 642 O O . ARG A 1 86 ? -9.223 -1.050 19.220 1.00 94.00 86 ARG A O 1
ATOM 649 N N . GLU A 1 87 ? -8.054 -0.108 20.909 1.00 91.12 87 GLU A N 1
ATOM 650 C CA . GLU A 1 87 ? -8.644 -0.881 21.999 1.00 91.12 87 GLU A CA 1
ATOM 651 C C . GLU A 1 87 ? -10.055 -0.339 22.279 1.00 91.12 87 GLU A C 1
ATOM 653 O O . GLU A 1 87 ? -10.230 0.780 22.767 1.00 91.12 87 GLU A O 1
ATOM 658 N N . GLN A 1 88 ? -11.064 -1.112 21.891 1.00 88.00 88 GLN A N 1
ATOM 659 C CA . GLN A 1 88 ? -12.476 -0.912 22.221 1.00 88.00 88 GLN A CA 1
ATOM 660 C C . GLN A 1 88 ? -13.044 -2.250 22.714 1.00 88.00 88 GLN A C 1
ATOM 662 O O . GLN A 1 88 ? -12.291 -3.207 22.878 1.00 88.00 88 GLN A O 1
ATOM 667 N N . GLU A 1 89 ? -14.356 -2.330 22.952 1.00 85.94 89 GLU A N 1
ATOM 668 C CA . GLU A 1 89 ? -15.013 -3.593 23.327 1.00 85.94 89 GLU A CA 1
ATOM 669 C C . GLU A 1 89 ? -14.741 -4.703 22.294 1.00 85.94 89 GLU A C 1
ATOM 671 O O . GLU A 1 89 ? -14.465 -5.840 22.669 1.00 85.94 89 GLU A O 1
ATOM 676 N N . GLU A 1 90 ? -14.682 -4.337 21.008 1.00 87.69 90 GLU A N 1
ATOM 677 C CA . GLU A 1 90 ? -14.108 -5.153 19.937 1.00 87.69 90 GLU A CA 1
ATOM 678 C C . GLU A 1 90 ? -12.844 -4.465 19.374 1.00 87.69 90 GLU A C 1
ATOM 680 O O . GLU A 1 90 ? -12.942 -3.429 18.701 1.00 87.69 90 GLU A O 1
ATOM 685 N N . PRO A 1 91 ? -11.632 -4.987 19.654 1.00 92.00 91 PRO A N 1
ATOM 686 C CA . PRO A 1 91 ? -10.394 -4.407 19.146 1.00 92.00 91 PRO A CA 1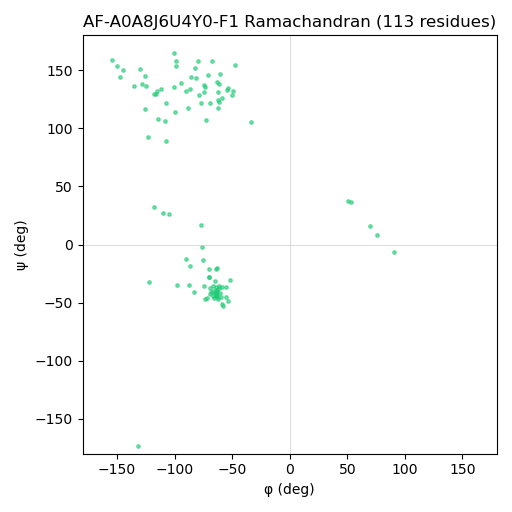
ATOM 687 C C . PRO A 1 91 ? -10.378 -4.371 17.618 1.00 92.00 91 PRO A C 1
ATOM 689 O O . PRO A 1 91 ? -10.525 -5.397 16.961 1.00 92.00 91 PRO A O 1
ATOM 692 N N . THR A 1 92 ? -10.134 -3.195 17.039 1.00 94.25 92 THR A N 1
ATOM 693 C CA . THR A 1 92 ? -10.084 -3.022 15.578 1.00 94.25 92 THR A CA 1
ATOM 694 C C . THR A 1 92 ? -8.686 -2.607 15.141 1.00 94.25 92 THR A C 1
ATOM 696 O O . THR A 1 92 ? -8.100 -1.667 15.690 1.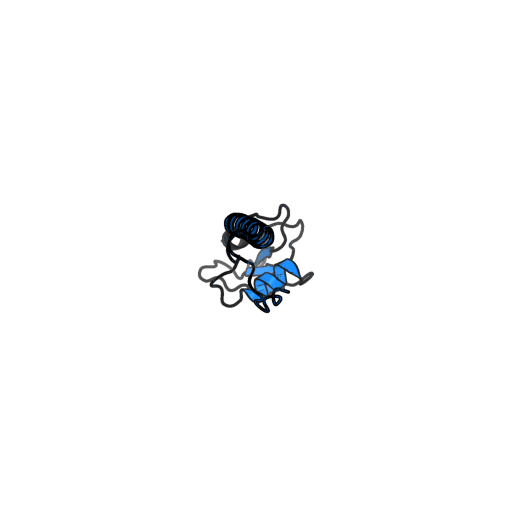00 94.25 92 THR A O 1
ATOM 699 N N . GLY A 1 93 ? -8.146 -3.317 14.151 1.00 96.06 93 GLY A N 1
ATOM 700 C CA . GLY A 1 93 ? -6.870 -2.994 13.523 1.00 96.06 93 GLY A CA 1
ATOM 701 C C . GLY A 1 93 ? -7.040 -1.979 12.397 1.00 96.06 93 GLY A C 1
ATOM 702 O O . GLY A 1 93 ? -8.016 -2.013 11.648 1.00 96.06 93 GLY A O 1
ATOM 703 N N . PHE A 1 94 ? -6.067 -1.091 12.251 1.00 97.06 94 PHE A N 1
ATOM 704 C CA . PHE A 1 94 ? -5.976 -0.158 11.140 1.00 97.06 94 PHE A CA 1
ATOM 705 C C . PHE A 1 94 ? -4.591 -0.244 10.511 1.00 97.06 94 PHE A C 1
ATOM 707 O O . PHE A 1 94 ? -3.596 -0.280 11.233 1.00 97.06 94 PHE A O 1
ATOM 714 N N . VAL A 1 95 ? -4.524 -0.225 9.180 1.00 97.25 95 VAL A N 1
ATOM 715 C CA . VAL A 1 95 ? -3.259 -0.256 8.428 1.00 97.25 95 VAL A CA 1
ATOM 716 C C . VAL A 1 95 ? -3.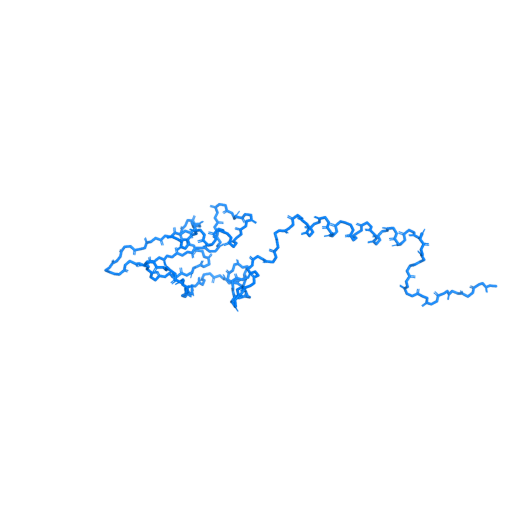160 0.921 7.468 1.00 97.25 95 VAL A C 1
ATOM 718 O O . VAL A 1 95 ? -4.139 1.272 6.816 1.00 97.25 95 VAL A O 1
ATOM 721 N N . GLY A 1 96 ? -1.990 1.552 7.408 1.00 97.00 96 GLY A N 1
ATOM 722 C CA . GLY A 1 96 ? -1.715 2.734 6.593 1.00 97.00 96 GLY A CA 1
ATOM 723 C C . GLY A 1 96 ? -0.983 2.388 5.299 1.00 97.00 96 GLY A C 1
ATOM 724 O O . GLY A 1 96 ? -0.010 1.639 5.326 1.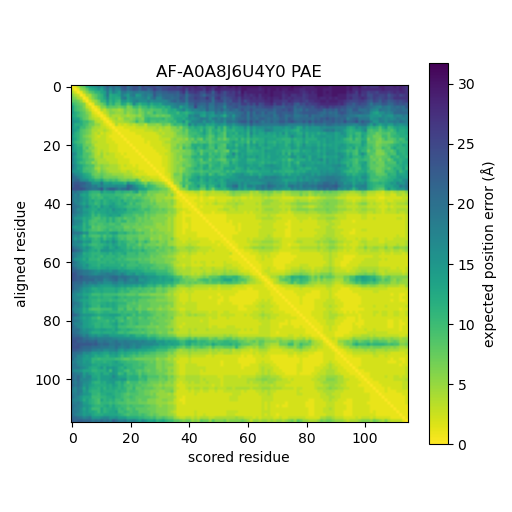00 97.00 96 GLY A O 1
ATOM 725 N N . MET A 1 97 ? -1.406 2.960 4.167 1.00 95.69 97 MET A N 1
ATOM 726 C CA . MET A 1 97 ? -0.712 2.778 2.879 1.00 95.69 97 MET A CA 1
ATOM 727 C C . MET A 1 97 ? 0.412 3.793 2.629 1.00 95.69 97 MET A C 1
ATOM 729 O O . MET A 1 97 ? 1.418 3.472 1.994 1.00 95.69 97 MET A O 1
ATOM 733 N N . GLN A 1 98 ? 0.234 5.029 3.093 1.00 94.88 98 GLN A N 1
ATOM 734 C CA . GLN A 1 98 ? 1.156 6.146 2.898 1.00 94.88 98 GLN A CA 1
ATOM 735 C C . GLN A 1 98 ? 1.869 6.433 4.228 1.00 94.88 98 GLN A C 1
ATOM 737 O O . GLN A 1 98 ? 1.385 7.194 5.069 1.00 94.88 98 GLN A O 1
ATOM 742 N N . THR A 1 99 ? 3.004 5.764 4.438 1.00 95.69 99 THR A N 1
ATOM 743 C CA . THR A 1 99 ? 3.808 5.855 5.666 1.00 95.69 99 THR A CA 1
ATOM 744 C C . THR A 1 99 ? 5.014 6.778 5.508 1.00 95.69 99 THR A C 1
ATOM 746 O O . THR A 1 99 ? 5.432 7.083 4.390 1.00 95.69 99 THR A O 1
ATOM 749 N N . GLN A 1 100 ? 5.616 7.178 6.632 1.00 94.94 100 GLN A N 1
ATOM 750 C CA . GLN A 1 100 ? 6.891 7.899 6.660 1.00 94.94 100 GLN A CA 1
ATOM 751 C C . GLN A 1 100 ? 7.901 7.171 7.576 1.00 94.94 100 GLN A C 1
ATOM 753 O O . GLN A 1 100 ? 7.662 7.094 8.781 1.00 94.94 100 GLN A O 1
ATOM 758 N N . PRO A 1 101 ? 9.038 6.664 7.054 1.00 94.00 101 PRO A N 1
ATOM 759 C CA . PRO A 1 101 ? 9.450 6.684 5.649 1.00 94.00 101 PRO A CA 1
ATOM 760 C C . PRO A 1 101 ? 8.564 5.807 4.754 1.00 94.00 101 PRO A C 1
ATOM 762 O O . PRO A 1 101 ? 7.905 4.871 5.217 1.00 94.00 101 PRO A O 1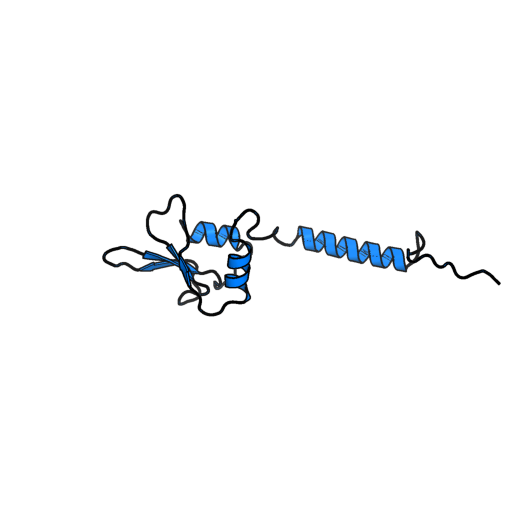
ATOM 765 N N . GLN A 1 102 ? 8.569 6.105 3.454 1.00 91.44 102 GLN A N 1
ATOM 766 C CA . GLN A 1 102 ? 7.904 5.263 2.467 1.00 91.44 102 GLN A CA 1
ATOM 767 C C . GLN A 1 102 ? 8.725 3.980 2.232 1.00 91.44 102 GLN A C 1
ATOM 769 O O . GLN A 1 102 ? 9.937 4.070 2.014 1.00 91.44 102 GLN A O 1
ATOM 774 N N . PRO A 1 103 ? 8.105 2.788 2.262 1.00 91.44 103 PRO A N 1
ATOM 775 C CA . PRO A 1 103 ? 8.813 1.533 2.046 1.00 91.44 103 PRO A CA 1
ATOM 776 C C . PRO A 1 103 ? 9.248 1.379 0.585 1.00 91.44 103 PRO A C 1
ATOM 778 O O . PRO A 1 103 ? 8.529 1.771 -0.337 1.00 91.44 103 PRO A O 1
ATOM 781 N N . SER A 1 104 ? 10.400 0.739 0.380 1.00 89.56 104 SER A N 1
ATOM 782 C CA . SER A 1 104 ? 10.894 0.337 -0.945 1.00 89.56 104 SER A CA 1
ATOM 783 C C . SER A 1 104 ? 10.080 -0.809 -1.563 1.00 89.56 104 SER A C 1
ATOM 785 O O . SER A 1 104 ? 9.969 -0.895 -2.785 1.00 89.56 104 SER A O 1
ATOM 787 N N . ASP A 1 105 ? 9.475 -1.654 -0.723 1.00 91.31 105 ASP A N 1
ATOM 788 C CA . ASP A 1 105 ? 8.512 -2.688 -1.107 1.00 91.31 105 ASP A CA 1
ATOM 789 C C . ASP A 1 105 ? 7.182 -2.490 -0.349 1.00 91.31 105 ASP A C 1
ATOM 791 O O . ASP A 1 105 ? 7.020 -2.966 0.781 1.00 91.31 105 ASP A O 1
ATOM 795 N N . PRO A 1 106 ? 6.222 -1.760 -0.946 1.00 92.19 106 PRO A N 1
ATOM 796 C CA . PRO A 1 106 ? 4.939 -1.466 -0.313 1.00 92.19 106 PRO A CA 1
ATOM 797 C C . PRO A 1 106 ? 4.073 -2.700 -0.059 1.00 92.19 106 PRO A C 1
ATOM 799 O O . PRO A 1 106 ? 3.316 -2.711 0.909 1.00 92.19 106 PRO A O 1
ATOM 802 N N . ALA A 1 107 ? 4.166 -3.734 -0.899 1.00 92.19 107 ALA A N 1
ATOM 803 C CA . ALA A 1 107 ? 3.343 -4.927 -0.738 1.00 92.19 107 ALA A CA 1
ATOM 804 C C . ALA A 1 107 ? 3.800 -5.754 0.463 1.00 92.19 107 ALA A C 1
ATOM 806 O O . ALA A 1 107 ? 2.975 -6.118 1.302 1.00 92.19 107 ALA A O 1
ATOM 807 N N . SER A 1 108 ? 5.111 -5.972 0.596 1.00 92.06 108 SER A N 1
ATOM 808 C CA . SER A 1 108 ? 5.669 -6.644 1.773 1.00 92.06 108 SER A CA 1
ATOM 809 C C . SER A 1 108 ? 5.435 -5.841 3.055 1.00 92.06 108 SER A C 1
ATOM 811 O O . SER A 1 108 ? 5.095 -6.420 4.086 1.00 92.06 108 SER A O 1
ATOM 813 N N . ALA A 1 109 ? 5.549 -4.509 2.999 1.00 94.44 109 ALA A N 1
ATOM 814 C CA . ALA A 1 109 ? 5.265 -3.648 4.146 1.00 94.44 109 ALA A CA 1
ATOM 815 C C . ALA A 1 109 ? 3.789 -3.711 4.579 1.00 94.44 109 ALA A C 1
ATOM 817 O O . ALA A 1 109 ? 3.510 -3.835 5.770 1.00 94.44 109 ALA A O 1
ATOM 818 N N . LEU A 1 110 ? 2.848 -3.684 3.626 1.00 93.88 110 LEU A N 1
ATOM 819 C CA . LEU A 1 110 ? 1.419 -3.834 3.914 1.00 93.88 110 LEU A CA 1
ATOM 820 C C . LEU A 1 110 ? 1.114 -5.213 4.509 1.00 93.88 110 LEU A C 1
ATOM 822 O O . LEU A 1 110 ? 0.381 -5.302 5.487 1.00 93.88 110 LEU A O 1
ATOM 826 N N . ALA A 1 111 ? 1.697 -6.280 3.958 1.00 92.56 111 ALA A N 1
ATOM 827 C CA . ALA A 1 111 ? 1.519 -7.629 4.488 1.00 92.56 111 ALA A CA 1
ATOM 828 C C . ALA A 1 111 ? 2.022 -7.748 5.935 1.00 92.56 111 ALA A C 1
ATOM 830 O O . ALA A 1 111 ? 1.339 -8.345 6.762 1.00 92.56 111 ALA A O 1
ATOM 831 N N . ALA A 1 112 ? 3.174 -7.146 6.248 1.00 93.56 112 ALA A N 1
ATOM 832 C CA . ALA A 1 112 ? 3.723 -7.122 7.601 1.00 93.56 112 ALA A CA 1
ATOM 833 C C . ALA A 1 112 ? 2.869 -6.295 8.577 1.00 93.56 112 ALA A C 1
ATOM 835 O O . ALA A 1 112 ? 2.741 -6.673 9.734 1.00 93.56 112 ALA A O 1
ATOM 836 N N . ALA A 1 113 ? 2.268 -5.191 8.120 1.00 94.69 113 ALA A N 1
ATOM 837 C CA . ALA A 1 113 ? 1.431 -4.319 8.948 1.00 94.69 113 ALA A CA 1
ATOM 838 C C . ALA A 1 113 ? 0.087 -4.948 9.356 1.00 94.69 113 ALA A C 1
ATOM 840 O O . ALA A 1 113 ? -0.543 -4.487 10.304 1.00 94.69 113 ALA A O 1
ATOM 841 N N . VAL A 1 114 ? -0.372 -5.956 8.611 1.00 92.31 114 VAL A N 1
ATOM 842 C CA . VAL A 1 114 ? -1.661 -6.630 8.823 1.00 92.31 114 VAL A CA 1
ATOM 843 C C . VAL A 1 114 ? -1.553 -7.831 9.785 1.00 92.31 114 VAL A C 1
ATOM 845 O O . VAL A 1 114 ? -2.587 -8.329 10.232 1.00 92.31 114 VAL A O 1
ATOM 848 N N . GLN A 1 115 ? -0.336 -8.294 10.104 1.00 83.44 115 GLN A N 1
ATOM 849 C CA . GLN A 1 115 ? -0.074 -9.366 11.082 1.00 83.44 115 GLN A CA 1
ATOM 850 C C . GLN A 1 115 ? -0.214 -8.857 12.522 1.00 83.44 115 GLN A C 1
ATOM 852 O O . GLN A 1 115 ? -0.822 -9.583 13.342 1.00 83.44 115 GLN A O 1
#